Protein AF-A0A831WWM9-F1 (afdb_monomer)

Secondary structure (DSSP, 8-state):
---------S----GGGS----------HHHHHHHHHHHHHTTS-HHHHHHHHHHHHHHHHHHHTT---TT--

pLDDT: mean 85.88, std 16.85, range [38.19, 98.62]

Mean predicted aligned error: 9.75 Å

Nearest PDB structures (foldseek):
  1bdv-assembly1_B  TM=8.447E-01  e=2.046E-01  Lederbergvirus P22
  7vp4-assembly1_B  TM=6.431E-01  e=8.408E+00  Arabidopsis thaliana

Foldseek 3Di:
DDDDDPPPPDPDDPPPPDPPDDDDDDDDPVRLVVLCVVCVVVVHDSVVSVVVVVLVVQVVVCVVVVHDDVPVD

Structure (mmCIF, N/CA/C/O backbone):
data_AF-A0A831WWM9-F1
#
_entry.id   AF-A0A831WWM9-F1
#
loop_
_atom_site.group_PDB
_atom_site.id
_atom_site.type_symbol
_atom_site.label_atom_id
_atom_site.label_alt_id
_atom_site.label_comp_id
_atom_site.label_asym_id
_atom_site.label_entity_id
_atom_site.label_seq_id
_atom_site.pdbx_PDB_ins_code
_atom_site.Cartn_x
_atom_site.Cartn_y
_atom_site.Cartn_z
_atom_site.occupancy
_atom_site.B_iso_or_equiv
_atom_site.auth_seq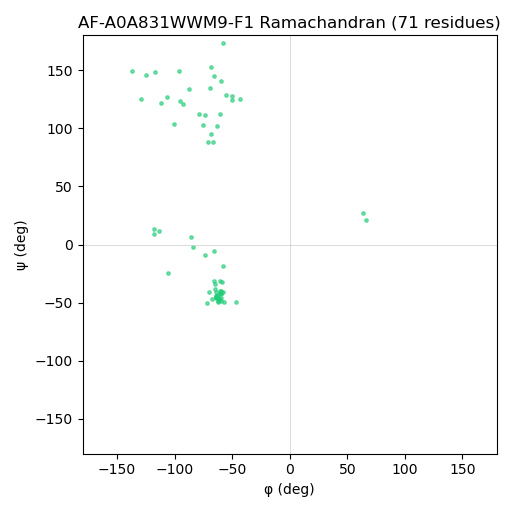_id
_atom_site.auth_comp_id
_atom_site.auth_asym_id
_atom_site.auth_atom_id
_atom_site.pdbx_PDB_model_num
ATOM 1 N N . MET A 1 1 ? 50.354 8.557 30.747 1.00 38.19 1 MET A N 1
ATOM 2 C CA . MET A 1 1 ? 49.841 8.363 29.371 1.00 38.19 1 MET A CA 1
ATOM 3 C C . MET A 1 1 ? 48.478 7.691 29.453 1.00 38.19 1 MET A C 1
ATOM 5 O O . MET A 1 1 ? 48.402 6.603 30.005 1.00 38.19 1 MET A O 1
ATOM 9 N N . ALA A 1 2 ? 47.406 8.348 29.004 1.00 44.38 2 ALA A N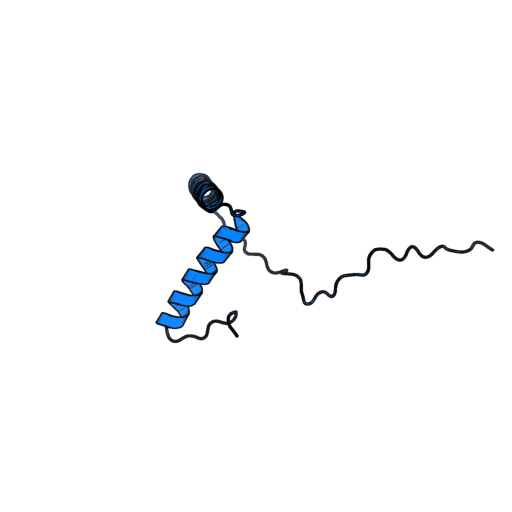 1
ATOM 10 C CA . ALA A 1 2 ? 46.042 7.818 29.103 1.00 44.38 2 ALA A CA 1
ATOM 11 C C . ALA A 1 2 ? 45.635 7.096 27.806 1.00 44.38 2 ALA A C 1
ATOM 13 O O . ALA A 1 2 ? 45.675 7.672 26.717 1.00 44.38 2 ALA A O 1
ATOM 14 N N . ILE A 1 3 ? 45.253 5.825 27.933 1.00 50.62 3 ILE A N 1
ATOM 15 C CA . ILE A 1 3 ? 44.853 4.952 26.825 1.00 50.62 3 ILE A CA 1
ATOM 16 C C . ILE A 1 3 ? 43.412 5.304 26.433 1.00 50.62 3 ILE A C 1
ATOM 18 O O . ILE A 1 3 ? 42.479 5.072 27.202 1.00 50.62 3 ILE A O 1
ATOM 22 N N . HIS A 1 4 ? 43.215 5.867 25.241 1.00 52.47 4 HIS A N 1
ATOM 23 C CA . HIS A 1 4 ? 41.883 6.157 24.711 1.00 52.47 4 HIS A CA 1
ATOM 24 C C . HIS A 1 4 ? 41.207 4.852 24.268 1.00 52.47 4 HIS A C 1
ATOM 26 O O . HIS A 1 4 ? 41.620 4.206 23.304 1.00 52.47 4 HIS A O 1
ATOM 32 N N . LYS A 1 5 ? 40.161 4.443 24.991 1.00 60.94 5 LYS A N 1
ATOM 33 C CA . LYS A 1 5 ? 39.378 3.240 24.693 1.00 60.94 5 LYS A CA 1
ATOM 34 C C . LYS A 1 5 ? 38.466 3.515 23.491 1.00 60.94 5 LYS A C 1
ATOM 36 O O . LYS A 1 5 ? 37.435 4.168 23.623 1.00 60.94 5 LYS A O 1
ATOM 41 N N . ASN A 1 6 ? 38.844 3.022 22.310 1.00 58.22 6 ASN A N 1
ATOM 42 C CA . ASN A 1 6 ? 38.016 3.107 21.103 1.00 58.22 6 ASN A CA 1
ATOM 43 C C . ASN A 1 6 ? 36.768 2.220 21.246 1.00 58.22 6 ASN A C 1
ATOM 45 O O . ASN A 1 6 ? 36.803 1.027 20.938 1.00 58.22 6 ASN A O 1
ATOM 49 N N . ASN A 1 7 ? 35.650 2.809 21.677 1.00 54.41 7 ASN A N 1
ATOM 50 C CA . ASN A 1 7 ? 34.330 2.181 21.630 1.00 54.41 7 ASN A CA 1
ATOM 51 C C . ASN A 1 7 ? 33.897 2.003 20.168 1.00 54.41 7 ASN A C 1
ATOM 53 O O . ASN A 1 7 ? 33.241 2.860 19.576 1.00 54.41 7 ASN A O 1
ATOM 57 N N . ARG A 1 8 ? 34.270 0.869 19.566 1.00 61.16 8 ARG A N 1
ATOM 58 C CA . ARG A 1 8 ? 33.743 0.434 18.269 1.00 61.16 8 ARG A CA 1
ATOM 59 C C . ARG A 1 8 ? 32.289 0.008 18.471 1.00 61.16 8 ARG A C 1
ATOM 61 O O . ARG A 1 8 ? 32.009 -1.146 18.778 1.00 61.16 8 ARG A O 1
ATOM 68 N N . GLY A 1 9 ? 31.374 0.971 18.359 1.00 74.12 9 GLY A N 1
ATOM 69 C CA . GLY A 1 9 ? 29.935 0.714 18.345 1.00 74.12 9 GLY A CA 1
ATOM 70 C C . GLY A 1 9 ? 29.521 -0.241 17.217 1.00 74.12 9 GLY A C 1
ATOM 71 O O . GLY A 1 9 ? 30.329 -0.608 16.361 1.00 74.12 9 GLY A O 1
ATOM 72 N N . ARG A 1 10 ? 28.240 -0.641 17.223 1.00 66.38 10 ARG A N 1
ATOM 73 C CA . ARG A 1 10 ? 27.652 -1.606 16.277 1.00 66.38 10 ARG A CA 1
ATOM 74 C C . ARG A 1 10 ? 28.126 -1.330 14.837 1.00 66.38 10 ARG A C 1
ATOM 76 O O . ARG A 1 10 ? 27.917 -0.214 14.354 1.00 66.38 10 ARG A O 1
ATOM 83 N N . PRO A 1 11 ? 28.711 -2.321 14.137 1.00 70.75 11 PRO A N 1
ATOM 84 C CA . PRO A 1 11 ? 29.126 -2.168 12.748 1.00 70.75 11 PRO A CA 1
ATOM 85 C C . PRO A 1 11 ? 27.987 -1.589 11.909 1.00 70.75 11 PRO A C 1
ATOM 87 O O . PRO A 1 11 ? 26.860 -2.095 11.948 1.00 70.75 11 PRO A O 1
ATOM 90 N N . ARG A 1 12 ? 28.266 -0.509 11.168 1.00 66.00 12 ARG A N 1
ATOM 91 C CA . ARG A 1 12 ? 27.283 0.099 10.266 1.00 66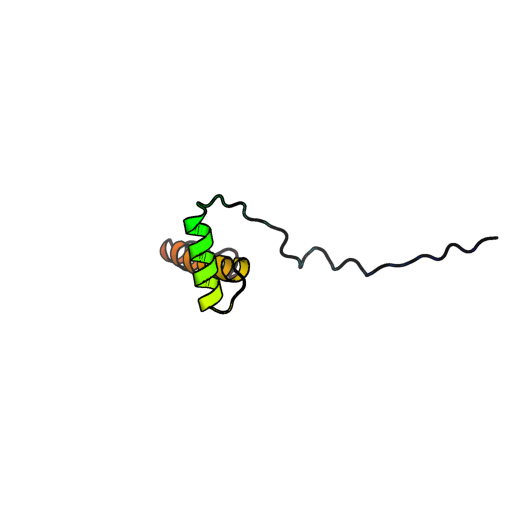.00 12 ARG A CA 1
ATOM 92 C C . ARG A 1 12 ? 26.889 -0.952 9.229 1.00 66.00 12 ARG A C 1
ATOM 94 O O . ARG A 1 12 ? 27.715 -1.378 8.423 1.00 66.00 12 ARG A O 1
ATOM 101 N N . LYS A 1 13 ? 25.633 -1.405 9.281 1.00 62.72 13 LYS A N 1
ATOM 102 C CA . LYS A 1 13 ? 25.061 -2.321 8.288 1.00 62.72 13 LYS A CA 1
ATOM 103 C C . LYS A 1 13 ? 25.241 -1.677 6.908 1.00 62.72 13 LYS A C 1
ATOM 105 O O . LYS A 1 13 ? 24.924 -0.500 6.754 1.00 62.72 13 LYS A O 1
ATOM 110 N N . ARG A 1 14 ? 25.807 -2.411 5.938 1.00 58.41 14 ARG A N 1
ATOM 111 C CA . ARG A 1 14 ? 26.070 -1.888 4.585 1.00 58.41 14 ARG A CA 1
ATOM 112 C C . ARG A 1 14 ? 24.794 -1.238 4.029 1.00 58.41 14 ARG A C 1
ATOM 114 O O . ARG A 1 14 ? 23.749 -1.883 3.970 1.00 58.41 14 ARG A O 1
ATOM 121 N N . LEU A 1 15 ? 24.912 0.030 3.632 1.00 58.56 15 LEU A N 1
ATOM 122 C CA . LEU A 1 15 ? 23.820 0.922 3.214 1.00 58.56 15 LEU A CA 1
ATOM 123 C C . LEU A 1 15 ? 22.985 0.399 2.028 1.00 58.56 15 LEU A C 1
ATOM 125 O O . LEU A 1 15 ? 21.856 0.838 1.852 1.00 58.56 15 LEU A O 1
ATOM 129 N N . GLY A 1 16 ? 23.494 -0.564 1.252 1.00 59.22 16 GLY A N 1
ATOM 130 C CA . GLY A 1 16 ? 22.834 -1.069 0.041 1.00 59.22 16 GLY A CA 1
ATOM 131 C C . GLY A 1 16 ? 21.606 -1.962 0.257 1.00 59.22 16 GLY A C 1
ATOM 132 O O . GLY A 1 16 ? 20.924 -2.260 -0.710 1.00 59.22 16 GLY A O 1
ATOM 133 N N . ASN A 1 17 ? 21.307 -2.388 1.492 1.00 59.38 17 ASN A N 1
ATOM 134 C CA . ASN A 1 17 ? 20.233 -3.361 1.763 1.00 59.38 17 ASN A CA 1
ATOM 135 C C . ASN A 1 17 ? 19.095 -2.821 2.649 1.00 5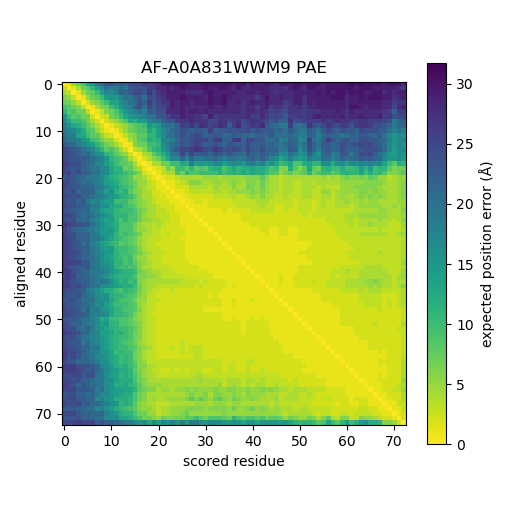9.38 17 ASN A C 1
ATOM 137 O O . ASN A 1 17 ? 18.293 -3.592 3.183 1.00 59.38 17 ASN A O 1
ATOM 141 N N . MET A 1 18 ? 19.032 -1.505 2.865 1.00 68.38 18 MET A N 1
ATOM 142 C CA . MET A 1 18 ? 17.972 -0.874 3.653 1.00 68.38 18 MET A CA 1
ATOM 143 C C . MET A 1 18 ? 17.002 -0.139 2.732 1.00 68.38 18 MET A C 1
ATOM 145 O O . MET A 1 18 ? 17.407 0.697 1.932 1.00 68.38 18 MET A O 1
ATOM 149 N N . LYS A 1 19 ? 15.704 -0.437 2.869 1.00 77.50 19 LYS A N 1
ATOM 150 C CA . LYS A 1 19 ? 14.632 0.311 2.201 1.00 77.50 19 LYS A CA 1
ATOM 151 C C . LYS A 1 19 ? 14.656 1.746 2.739 1.00 77.50 19 LYS A C 1
ATOM 153 O O . LYS A 1 19 ? 14.228 1.966 3.867 1.00 77.50 19 LYS A O 1
ATOM 158 N N . SER A 1 20 ? 15.206 2.680 1.969 1.00 83.44 20 SER A N 1
ATOM 159 C CA . SER A 1 20 ? 15.407 4.080 2.376 1.00 83.44 20 SER A CA 1
ATOM 160 C C . SER A 1 20 ? 14.419 5.049 1.725 1.00 83.44 20 SER A C 1
ATOM 162 O O . SER A 1 20 ? 14.137 6.107 2.283 1.00 83.44 20 SER A O 1
ATOM 164 N N . ALA A 1 21 ? 13.864 4.687 0.566 1.00 86.56 21 ALA A N 1
ATOM 165 C CA . ALA A 1 21 ? 12.879 5.506 -0.129 1.00 86.56 21 ALA A CA 1
ATOM 166 C C . ALA A 1 21 ? 11.545 5.539 0.637 1.00 86.56 21 ALA A C 1
ATOM 168 O O . ALA A 1 21 ? 11.038 4.502 1.076 1.00 86.56 21 ALA A O 1
ATOM 169 N N . SER A 1 22 ? 10.977 6.739 0.771 1.00 88.94 22 SER A N 1
ATOM 170 C CA . SER A 1 22 ? 9.695 6.992 1.435 1.00 88.94 22 SER A CA 1
ATOM 171 C C . SER A 1 22 ? 8.681 7.549 0.440 1.00 88.94 22 SER A C 1
ATOM 173 O O . SER A 1 22 ? 9.049 8.273 -0.481 1.00 88.94 22 SER A O 1
ATOM 175 N N . VAL A 1 23 ? 7.404 7.229 0.648 1.00 88.19 23 VAL A N 1
ATOM 176 C CA . VAL A 1 23 ? 6.282 7.819 -0.092 1.00 88.19 23 VAL A CA 1
ATOM 177 C C . VAL A 1 23 ? 5.498 8.687 0.884 1.00 88.19 23 VAL A C 1
ATOM 179 O O . VAL A 1 23 ? 5.049 8.193 1.918 1.00 88.19 23 VAL A O 1
ATOM 182 N N . LEU A 1 24 ? 5.360 9.974 0.571 1.00 92.94 24 LEU A N 1
ATOM 183 C CA . LEU A 1 24 ? 4.505 10.896 1.314 1.00 92.94 24 LEU A CA 1
ATOM 184 C C . LEU A 1 24 ? 3.128 10.918 0.657 1.00 92.94 24 LEU A C 1
ATOM 186 O O . LEU A 1 24 ? 3.011 11.256 -0.517 1.00 92.94 24 LEU A O 1
ATOM 190 N N . LEU A 1 25 ? 2.099 10.557 1.420 1.00 91.50 25 LEU A N 1
ATOM 191 C CA . LEU A 1 25 ? 0.722 10.490 0.949 1.00 91.50 25 LEU A CA 1
ATOM 192 C C . LEU A 1 25 ? -0.179 11.263 1.909 1.00 91.50 25 LEU A C 1
ATOM 194 O O . LEU A 1 25 ? -0.162 11.015 3.116 1.00 91.50 25 LEU A O 1
ATOM 198 N N . ARG A 1 26 ? -0.941 12.215 1.369 1.00 96.31 26 ARG A N 1
ATOM 199 C CA . ARG A 1 26 ? -2.006 12.902 2.104 1.00 96.31 26 ARG A CA 1
ATOM 200 C C . ARG A 1 26 ? -3.284 12.094 1.951 1.00 96.31 26 ARG A C 1
ATOM 202 O O . ARG A 1 26 ? -3.581 11.659 0.846 1.00 96.31 26 ARG A O 1
ATOM 209 N N . LEU A 1 27 ? -3.979 11.897 3.061 1.00 96.06 27 LEU A N 1
ATOM 210 C CA . LEU A 1 27 ? -5.200 11.107 3.154 1.00 96.06 27 LEU A CA 1
ATOM 211 C C . LEU A 1 27 ? -6.191 11.863 4.023 1.00 96.06 27 LEU A C 1
ATOM 213 O O . LEU A 1 27 ? -5.784 12.532 4.979 1.00 96.06 27 LEU A O 1
ATOM 217 N N . GLU A 1 28 ? -7.472 11.673 3.743 1.00 98.25 28 GLU A N 1
ATOM 218 C CA . GLU A 1 28 ? -8.509 12.050 4.695 1.00 98.25 28 GLU A CA 1
ATOM 219 C C . GLU A 1 28 ? -8.455 11.137 5.937 1.00 98.25 28 GLU A C 1
ATOM 221 O O . GLU A 1 28 ? -8.024 9.976 5.850 1.00 98.25 28 GLU A O 1
ATOM 226 N N . PRO A 1 29 ? -8.894 11.607 7.120 1.00 98.12 29 PRO A N 1
ATOM 227 C CA . PRO A 1 29 ? -8.876 10.792 8.335 1.00 98.12 29 PRO A CA 1
ATOM 228 C C . PRO A 1 29 ? -9.667 9.483 8.198 1.00 98.12 29 PRO A C 1
ATOM 230 O O . PRO A 1 29 ? -9.202 8.430 8.640 1.00 98.12 29 PRO A O 1
ATOM 233 N N . SER A 1 30 ? -10.831 9.542 7.543 1.00 98.12 30 SER A N 1
ATOM 234 C CA . SER A 1 30 ? -11.701 8.388 7.286 1.00 98.12 30 SER A CA 1
ATOM 235 C C . SER A 1 30 ? -11.035 7.356 6.378 1.00 98.12 30 SER A C 1
ATOM 237 O O . SER A 1 30 ? -11.094 6.157 6.645 1.00 98.12 30 SER A O 1
ATOM 239 N N . GLU A 1 31 ? -10.335 7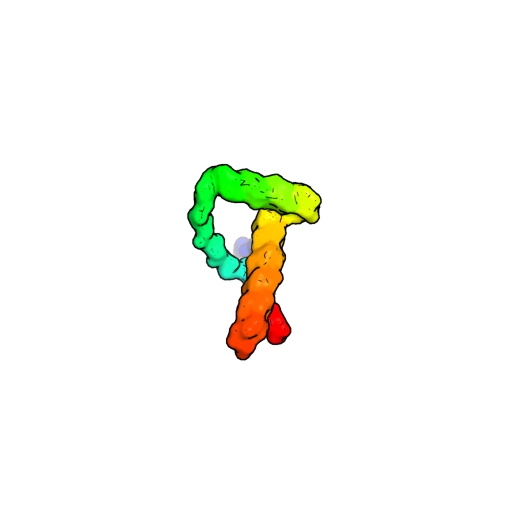.817 5.345 1.00 98.06 31 GLU A N 1
ATOM 240 C CA . GLU A 1 31 ? -9.588 6.967 4.423 1.00 98.06 31 GLU A CA 1
ATOM 241 C C . GLU A 1 31 ? -8.448 6.238 5.148 1.00 98.06 31 GLU A C 1
ATOM 243 O O . GLU A 1 31 ? -8.313 5.015 5.056 1.00 98.06 31 GLU A O 1
ATOM 248 N N . LYS A 1 32 ? -7.677 6.963 5.968 1.00 97.69 32 LYS A N 1
ATOM 249 C CA . LYS A 1 32 ? -6.612 6.359 6.778 1.00 97.69 32 LYS A CA 1
ATOM 250 C C . LYS A 1 32 ? -7.158 5.313 7.755 1.00 97.69 32 LYS A C 1
ATOM 252 O O . LYS A 1 32 ? -6.527 4.271 7.940 1.00 97.69 32 LYS A O 1
ATOM 257 N N . GLN A 1 33 ? -8.308 5.578 8.374 1.00 98.31 33 GLN A N 1
ATOM 258 C CA . GLN A 1 33 ? -8.965 4.630 9.273 1.00 98.31 33 GLN A CA 1
ATOM 259 C C . GLN A 1 33 ? -9.403 3.362 8.532 1.00 98.31 33 GLN A C 1
ATOM 261 O O . GLN A 1 33 ? -9.133 2.261 9.011 1.00 98.31 33 GLN A O 1
ATOM 266 N N . ALA A 1 34 ? -10.013 3.500 7.354 1.00 98.44 34 ALA A N 1
ATOM 267 C CA . ALA A 1 34 ? -10.419 2.360 6.539 1.00 98.44 34 ALA A CA 1
ATOM 268 C C . ALA A 1 34 ? -9.217 1.477 6.158 1.00 98.44 34 ALA A C 1
ATOM 270 O O . ALA A 1 34 ? -9.282 0.252 6.272 1.00 98.44 34 ALA A O 1
ATOM 271 N N . PHE A 1 35 ? -8.082 2.078 5.783 1.00 98.00 35 PHE A N 1
ATOM 272 C CA . PHE A 1 35 ? -6.863 1.315 5.493 1.00 98.00 35 PHE A CA 1
ATOM 273 C C . PHE A 1 35 ? -6.309 0.604 6.729 1.00 98.00 35 PHE A C 1
ATOM 275 O O . PHE A 1 35 ? -5.840 -0.528 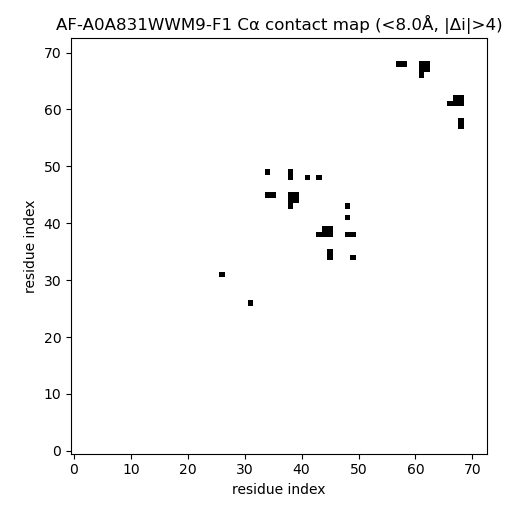6.620 1.00 98.00 35 PHE A O 1
ATOM 282 N N . ALA A 1 36 ? -6.365 1.241 7.902 1.00 98.25 36 ALA A N 1
ATOM 283 C CA . ALA A 1 36 ? -5.926 0.628 9.152 1.00 98.25 36 ALA A CA 1
ATOM 284 C C . ALA A 1 36 ? -6.769 -0.608 9.503 1.00 98.25 36 ALA A C 1
ATOM 286 O O . ALA A 1 36 ? -6.201 -1.662 9.777 1.00 98.25 36 ALA A O 1
ATOM 287 N N . GLN A 1 37 ? -8.096 -0.509 9.396 1.00 98.62 37 GLN A N 1
ATOM 288 C CA . GLN A 1 37 ? -9.010 -1.634 9.623 1.00 98.62 3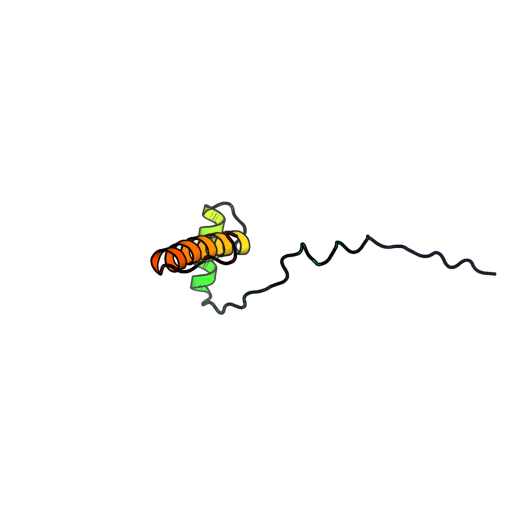7 GLN A CA 1
ATOM 289 C C . GLN A 1 37 ? -8.774 -2.767 8.616 1.00 98.62 37 GLN A C 1
ATOM 291 O O . GLN A 1 37 ? -8.697 -3.936 8.987 1.00 98.62 37 GLN A O 1
ATOM 296 N N . ALA A 1 38 ? -8.593 -2.439 7.335 1.00 98.44 38 ALA A N 1
ATOM 297 C CA . ALA A 1 38 ? -8.311 -3.441 6.310 1.00 98.44 38 ALA A CA 1
ATOM 298 C C . ALA A 1 38 ? -6.957 -4.147 6.519 1.00 98.44 38 ALA A C 1
ATOM 300 O O . ALA A 1 38 ? -6.819 -5.333 6.205 1.00 98.44 38 ALA A O 1
ATOM 301 N N . ALA A 1 39 ? -5.958 -3.433 7.045 1.00 98.44 39 ALA A N 1
ATOM 302 C CA . ALA A 1 39 ? -4.665 -4.003 7.406 1.00 98.44 39 ALA A CA 1
ATOM 303 C C . ALA A 1 39 ? -4.768 -4.925 8.631 1.00 98.44 39 ALA A C 1
ATOM 305 O O . ALA A 1 39 ? -4.191 -6.013 8.624 1.00 98.44 39 ALA A O 1
ATOM 306 N N . GLU A 1 40 ? -5.558 -4.532 9.633 1.00 98.50 40 GLU A N 1
ATOM 307 C CA . GLU A 1 40 ? -5.854 -5.339 10.819 1.00 98.50 40 GLU A CA 1
ATOM 308 C C . GLU A 1 40 ? -6.561 -6.651 10.456 1.00 98.50 40 GLU A C 1
ATOM 310 O O . GLU A 1 40 ? -6.104 -7.718 10.861 1.00 98.50 40 GLU A O 1
ATOM 315 N N . LEU A 1 41 ? -7.586 -6.600 9.598 1.00 98.50 41 LEU A N 1
ATOM 316 C CA . LEU A 1 41 ? -8.268 -7.794 9.078 1.00 98.50 41 LEU A CA 1
ATOM 317 C C . LEU A 1 41 ? -7.319 -8.746 8.338 1.00 98.50 41 LEU A C 1
ATOM 319 O O . LEU A 1 41 ? -7.510 -9.959 8.351 1.00 98.50 41 LEU A O 1
ATOM 323 N N . ALA A 1 42 ? -6.294 -8.200 7.685 1.00 97.44 42 ALA A N 1
ATOM 324 C CA . ALA A 1 42 ? -5.273 -8.979 6.996 1.00 97.44 42 ALA A CA 1
ATOM 325 C C . ALA A 1 42 ? -4.140 -9.460 7.925 1.00 97.44 42 ALA A C 1
ATOM 327 O O . ALA A 1 42 ? -3.223 -10.128 7.449 1.00 97.44 42 ALA A O 1
ATOM 328 N N . GLY A 1 43 ? -4.162 -9.100 9.214 1.00 97.94 43 GLY A N 1
ATOM 329 C CA . GLY A 1 43 ? -3.111 -9.437 10.176 1.00 97.94 43 GLY A CA 1
ATOM 330 C C . GLY A 1 43 ? -1.753 -8.809 9.848 1.00 97.94 43 GLY A C 1
ATOM 331 O O . GLY A 1 43 ? -0.715 -9.372 10.193 1.00 97.94 43 GLY A O 1
ATOM 332 N N . ALA A 1 44 ? -1.736 -7.667 9.153 1.00 97.12 44 ALA A N 1
ATOM 333 C CA . ALA A 1 44 ? -0.516 -7.041 8.651 1.00 97.12 44 ALA A CA 1
ATOM 334 C C . ALA A 1 44 ? -0.373 -5.586 9.134 1.00 97.12 44 ALA A C 1
ATOM 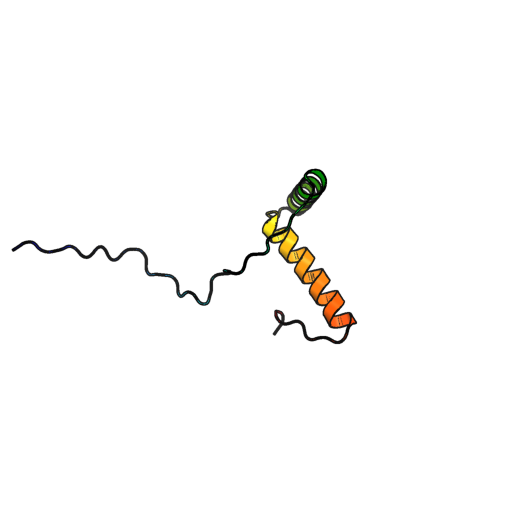336 O O . ALA A 1 44 ? -1.359 -4.856 9.216 1.00 97.12 44 ALA A O 1
ATOM 337 N N . PRO A 1 45 ? 0.856 -5.092 9.386 1.00 97.69 45 PRO A N 1
ATOM 338 C CA . PRO A 1 45 ? 1.071 -3.672 9.648 1.00 97.69 45 PRO A CA 1
ATOM 339 C C . PRO A 1 45 ? 0.614 -2.809 8.464 1.00 97.69 45 PRO A C 1
ATOM 341 O O . PRO A 1 45 ? 0.914 -3.139 7.315 1.00 97.69 45 PRO A O 1
ATOM 344 N N . LEU A 1 46 ? -0.013 -1.657 8.732 1.00 96.12 46 LEU A N 1
ATOM 345 C CA . LEU A 1 46 ? -0.578 -0.764 7.707 1.00 96.12 46 LEU A CA 1
ATOM 346 C C . LEU A 1 46 ? 0.378 -0.494 6.533 1.00 96.12 46 LEU A C 1
ATOM 348 O O . LEU A 1 46 ? 0.014 -0.670 5.375 1.00 96.12 46 LEU A O 1
ATOM 352 N N . ALA A 1 47 ? 1.631 -0.126 6.815 1.00 94.62 47 ALA A N 1
ATOM 353 C CA . ALA A 1 47 ? 2.616 0.167 5.772 1.00 94.62 47 ALA A CA 1
ATOM 354 C C . ALA A 1 47 ? 2.991 -1.065 4.923 1.00 94.62 47 ALA A C 1
ATOM 356 O O . ALA A 1 47 ? 3.318 -0.927 3.743 1.00 94.62 47 ALA A O 1
ATOM 357 N N . VAL A 1 48 ? 2.966 -2.265 5.514 1.00 95.44 48 VAL A N 1
ATOM 358 C CA . VAL A 1 48 ? 3.203 -3.529 4.800 1.00 95.44 48 VAL A CA 1
ATOM 359 C C . VAL A 1 48 ? 2.006 -3.831 3.908 1.00 95.44 48 VAL A C 1
ATOM 361 O O . VAL A 1 48 ? 2.187 -4.004 2.704 1.00 95.44 48 VAL A O 1
ATOM 364 N N . TRP A 1 49 ? 0.798 -3.773 4.470 1.00 97.75 49 TRP A N 1
ATOM 365 C CA . TRP A 1 49 ? -0.450 -3.995 3.745 1.00 97.75 49 TRP A CA 1
ATOM 366 C C . TRP A 1 49 ? -0.599 -3.040 2.553 1.00 97.75 49 TRP A C 1
ATOM 368 O O . TRP A 1 49 ? -0.795 -3.486 1.423 1.00 97.75 49 TRP A O 1
ATOM 378 N N . MET A 1 50 ? -0.401 -1.733 2.762 1.00 96.75 50 MET A N 1
ATOM 379 C CA . MET A 1 50 ? -0.464 -0.737 1.686 1.00 96.75 50 MET A CA 1
ATOM 380 C C . MET A 1 50 ? 0.567 -1.025 0.596 1.00 96.75 50 MET A C 1
ATOM 382 O O . MET A 1 50 ? 0.238 -1.011 -0.588 1.00 96.75 50 MET A O 1
ATOM 386 N N . ARG A 1 51 ? 1.817 -1.329 0.975 1.00 95.12 51 ARG A N 1
ATOM 387 C CA . ARG A 1 51 ? 2.874 -1.641 0.006 1.00 95.12 51 ARG A CA 1
ATOM 388 C C . ARG A 1 51 ? 2.523 -2.865 -0.832 1.00 95.12 51 ARG A C 1
ATOM 390 O O . ARG A 1 51 ? 2.778 -2.858 -2.032 1.00 95.12 51 ARG A O 1
ATOM 397 N N . GLU A 1 52 ? 1.975 -3.911 -0.226 1.00 96.06 52 GLU A N 1
ATOM 398 C CA . GLU A 1 52 ? 1.567 -5.112 -0.954 1.00 96.06 52 GLU A CA 1
ATOM 399 C C . GLU A 1 52 ? 0.454 -4.818 -1.955 1.00 96.06 52 GLU A C 1
ATOM 401 O O . GLU A 1 52 ? 0.560 -5.228 -3.112 1.00 96.06 52 GLU A O 1
ATOM 406 N N . ARG A 1 53 ? -0.576 -4.070 -1.543 1.00 96.69 53 ARG A N 1
ATOM 407 C CA . ARG A 1 53 ? -1.680 -3.680 -2.430 1.00 96.69 53 ARG A CA 1
ATOM 408 C C . ARG A 1 53 ? -1.186 -2.817 -3.588 1.00 96.69 53 ARG A C 1
ATOM 410 O O . ARG A 1 53 ? -1.427 -3.174 -4.736 1.00 96.69 53 ARG A O 1
ATOM 417 N N . LEU A 1 54 ? -0.394 -1.783 -3.303 1.00 95.75 54 LEU A N 1
ATOM 418 C CA . LEU A 1 54 ? 0.195 -0.915 -4.326 1.00 95.75 54 LEU A CA 1
ATOM 419 C C . LEU A 1 54 ? 1.090 -1.688 -5.301 1.00 95.75 54 LEU A C 1
ATOM 421 O O . LEU A 1 54 ? 1.010 -1.473 -6.506 1.00 95.75 54 LEU A O 1
ATOM 425 N N . ARG A 1 55 ? 1.913 -2.628 -4.810 1.00 95.94 55 ARG A N 1
ATOM 426 C CA . ARG A 1 55 ? 2.748 -3.471 -5.682 1.00 95.94 55 ARG A CA 1
ATOM 427 C C . ARG A 1 55 ? 1.901 -4.342 -6.599 1.00 95.94 55 ARG A C 1
ATOM 429 O O . ARG A 1 55 ? 2.211 -4.416 -7.781 1.00 95.94 55 ARG A O 1
ATOM 436 N N . ARG A 1 56 ? 0.854 -4.996 -6.084 1.00 96.62 56 ARG A N 1
ATOM 437 C CA . ARG A 1 56 ? -0.028 -5.851 -6.899 1.00 96.62 56 ARG A CA 1
ATOM 438 C C . ARG A 1 56 ? -0.715 -5.049 -8.004 1.00 96.62 56 ARG A C 1
ATOM 440 O O . ARG A 1 56 ? -0.671 -5.472 -9.155 1.00 96.62 56 ARG A O 1
ATOM 447 N N . THR A 1 57 ? -1.271 -3.886 -7.669 1.00 97.62 57 THR A N 1
ATOM 448 C CA . THR A 1 57 ? -1.913 -2.996 -8.646 1.00 97.62 57 THR A CA 1
ATOM 449 C C . THR A 1 57 ? -0.914 -2.511 -9.694 1.00 97.62 57 THR A C 1
ATOM 451 O O . THR A 1 57 ? -1.148 -2.708 -10.882 1.00 97.62 57 THR A O 1
ATOM 454 N N . ALA A 1 58 ? 0.252 -2.005 -9.275 1.00 96.81 58 ALA A N 1
ATOM 455 C CA . ALA A 1 58 ? 1.283 -1.534 -10.200 1.00 96.81 58 ALA A CA 1
A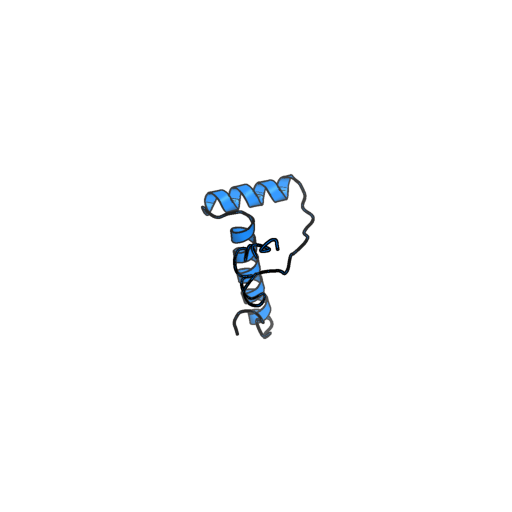TOM 456 C C . ALA A 1 58 ? 1.782 -2.638 -11.148 1.00 96.81 58 ALA A C 1
ATOM 458 O O . ALA A 1 58 ? 1.982 -2.387 -12.331 1.00 96.81 58 ALA A O 1
ATOM 459 N N . VAL A 1 59 ? 1.954 -3.874 -10.658 1.00 97.31 59 VAL A N 1
ATOM 460 C CA . VAL A 1 59 ? 2.300 -5.027 -11.509 1.00 97.31 59 VAL A CA 1
ATOM 461 C C . VAL A 1 59 ? 1.225 -5.261 -12.563 1.00 97.31 59 VAL A C 1
ATOM 463 O O . VAL A 1 59 ? 1.554 -5.438 -13.733 1.00 97.31 59 VAL A O 1
ATOM 466 N N . SER A 1 60 ? -0.042 -5.286 -12.146 1.00 97.44 60 SER A N 1
ATOM 467 C CA . SER A 1 60 ? -1.170 -5.540 -13.040 1.00 97.44 60 SER A CA 1
ATOM 468 C C . SER A 1 60 ? -1.276 -4.471 -14.128 1.00 97.44 60 SER A C 1
ATOM 470 O O . SER A 1 60 ? -1.382 -4.807 -15.304 1.00 97.44 60 SER A O 1
ATOM 472 N N . GLU A 1 61 ? -1.199 -3.195 -13.751 1.00 98.00 61 GLU A N 1
ATOM 473 C CA . GLU A 1 61 ? -1.323 -2.065 -14.678 1.00 98.00 61 GLU A CA 1
ATOM 474 C C . GLU A 1 61 ? -0.145 -1.981 -15.650 1.00 98.00 61 GLU A C 1
ATOM 476 O O . GLU A 1 61 ? -0.349 -1.864 -16.857 1.00 98.00 61 GLU A O 1
ATOM 481 N N . LEU A 1 62 ? 1.091 -2.094 -15.151 1.00 97.69 62 LEU A N 1
ATOM 482 C CA . LEU A 1 62 ? 2.276 -2.029 -16.005 1.00 97.69 62 LEU A CA 1
ATOM 483 C C . LEU A 1 62 ? 2.307 -3.193 -16.995 1.00 97.69 62 LEU A C 1
ATOM 485 O O . LEU A 1 62 ? 2.528 -2.962 -18.180 1.00 97.69 62 LEU A O 1
ATOM 489 N N . ARG A 1 63 ? 2.004 -4.421 -16.551 1.00 96.19 63 ARG A N 1
ATOM 490 C CA . ARG A 1 63 ? 1.922 -5.581 -17.452 1.00 96.19 63 ARG A CA 1
ATOM 491 C C . ARG A 1 63 ? 0.797 -5.438 -18.470 1.00 96.19 63 ARG A C 1
ATOM 493 O O . ARG A 1 63 ? 1.025 -5.707 -19.644 1.00 96.19 63 ARG A O 1
ATOM 500 N N . GLY A 1 64 ? -0.385 -4.992 -18.042 1.00 96.94 64 GLY A N 1
ATOM 501 C CA . GLY A 1 64 ? -1.518 -4.746 -18.938 1.00 96.94 64 GLY A CA 1
ATOM 502 C C . GLY A 1 64 ? -1.210 -3.693 -20.006 1.00 96.94 64 GLY A C 1
ATOM 503 O O . GLY A 1 64 ? -1.672 -3.809 -21.135 1.00 96.94 64 GLY A O 1
ATOM 504 N N . ALA A 1 65 ? -0.363 -2.715 -19.679 1.00 97.50 65 ALA A N 1
ATOM 505 C CA . ALA A 1 65 ? 0.130 -1.702 -20.608 1.00 97.50 65 ALA A CA 1
ATOM 506 C C . ALA A 1 65 ? 1.379 -2.131 -21.410 1.00 97.50 65 ALA A C 1
ATOM 508 O O . ALA A 1 65 ? 1.977 -1.293 -22.086 1.00 97.50 65 ALA A O 1
ATOM 509 N N . GLY A 1 66 ? 1.822 -3.391 -21.308 1.00 96.31 66 GLY A N 1
ATOM 510 C CA . GLY A 1 66 ? 3.023 -3.891 -21.988 1.00 96.31 66 GLY A CA 1
ATOM 511 C C . GLY A 1 66 ? 4.338 -3.272 -21.492 1.00 96.31 66 GLY A C 1
ATOM 512 O O . GLY A 1 66 ? 5.331 -3.269 -22.215 1.00 96.31 66 GLY A O 1
ATOM 513 N N . ARG A 1 67 ? 4.358 -2.713 -20.278 1.00 96.00 67 ARG A N 1
ATOM 514 C CA . ARG A 1 67 ? 5.533 -2.085 -19.660 1.00 96.00 67 ARG A CA 1
ATOM 515 C C . ARG A 1 67 ? 6.260 -3.053 -18.727 1.00 96.00 67 ARG A C 1
ATOM 517 O O . ARG A 1 67 ? 5.650 -3.898 -18.071 1.00 96.00 67 ARG A O 1
ATOM 524 N N . VAL A 1 68 ? 7.577 -2.876 -18.626 1.00 93.56 68 VAL A N 1
ATOM 525 C CA . VAL A 1 68 ? 8.427 -3.590 -17.661 1.00 93.56 68 VAL A CA 1
ATOM 526 C C . VAL A 1 68 ? 8.063 -3.168 -16.234 1.00 93.56 68 VAL A C 1
ATOM 528 O O . VAL A 1 68 ? 7.717 -2.009 -15.994 1.00 93.56 68 VAL A O 1
ATOM 531 N N . VAL A 1 69 ? 8.140 -4.105 -15.285 1.00 95.56 69 VAL A N 1
ATOM 532 C CA . VAL A 1 69 ? 7.914 -3.847 -13.858 1.00 95.56 69 VAL A CA 1
ATOM 533 C C . VAL A 1 69 ? 9.270 -3.733 -13.148 1.00 95.56 69 VAL A C 1
ATOM 535 O O . VAL A 1 69 ? 9.837 -4.769 -12.811 1.00 95.56 69 VAL A O 1
ATOM 538 N N . PRO A 1 70 ? 9.751 -2.522 -12.801 1.00 90.56 70 PRO A N 1
ATOM 539 C CA . PRO A 1 70 ? 11.147 -2.299 -12.385 1.00 90.56 70 PRO A CA 1
ATOM 540 C C . PRO A 1 70 ? 11.588 -2.964 -11.072 1.00 90.56 70 PRO A C 1
ATOM 542 O O . PRO A 1 70 ? 12.725 -2.812 -10.642 1.00 90.56 70 PRO A O 1
ATOM 545 N N . PHE A 1 71 ? 10.662 -3.595 -10.347 1.00 88.62 71 PHE A N 1
ATOM 546 C CA . PHE A 1 71 ? 10.920 -4.237 -9.056 1.00 88.62 71 PHE A CA 1
ATOM 547 C C . PHE A 1 71 ? 10.673 -5.752 -9.067 1.00 88.62 71 PHE A C 1
ATOM 549 O O . PHE A 1 71 ? 10.587 -6.348 -7.985 1.00 88.62 71 PHE A O 1
ATOM 556 N N . LEU A 1 72 ? 10.450 -6.335 -10.250 1.00 84.62 72 LEU A N 1
ATOM 557 C CA . LEU A 1 72 ? 10.324 -7.778 -10.481 1.00 84.62 72 LEU A CA 1
ATOM 558 C C . LEU A 1 72 ? 11.475 -8.343 -11.334 1.00 84.62 72 LEU A C 1
ATOM 560 O O . LEU A 1 72 ? 11.376 -9.495 -11.753 1.00 84.62 72 LEU A O 1
ATOM 564 N N . ASP A 1 73 ? 12.525 -7.551 -11.550 1.00 59.75 73 ASP A N 1
ATOM 565 C CA . ASP A 1 73 ? 13.745 -7.933 -12.268 1.00 59.75 73 ASP A CA 1
ATOM 566 C C . ASP A 1 73 ? 14.801 -8.537 -11.326 1.00 59.75 73 ASP A C 1
ATOM 568 O O . ASP A 1 73 ? 14.958 -8.018 -10.190 1.00 59.75 73 ASP A O 1
#

Solvent-accessible surface area (backbone atoms only — not comparable to full-atom values): 4895 Å² total; per-residue (Å²): 136,86,83,82,79,80,79,81,64,83,78,80,74,71,74,90,79,59,93,74,87,82,85,90,79,91,71,55,72,68,57,52,49,54,50,44,54,55,12,54,78,65,73,38,58,49,72,57,40,50,50,53,52,53,48,54,52,52,49,53,54,30,50,74,69,75,42,83,56,94,86,80,120

Sequence (73 aa):
MAIHKNNRGRPRKRLGNMKSASVLLRLEPSEKQAFAQAAELAGAPLAVWMRERLRRTAVSELRGAGRVVPFLD

Radius of gyration: 20.51 Å; Cα contacts (8 Å, |Δi|>4): 20; chains: 1; bounding box: 62×22×51 Å